Protein AF-A0A7R9AQH2-F1 (afdb_monomer_lite)

Secondary structure (DSSP, 8-state):
-----------SS--TTSPPHHHHHHHHH-HHHHHHHHSHHHHHHHHHHHT-SSHHHHHHHHTTSHHHHHHHHHHHHHHS-------

InterPro domains:
  IPR048371 Zinc finger HIT domain-containing protein 3, C-terminal domain [PF21373] (23-79)

Organism: Timema shepardi (NCBI:txid629360)

Radius of gyration: 15.65 Å; chains: 1; bounding box: 46×32×41 Å

Foldseek 3Di:
DDPPPPDPDDDPDDDPPDQDPVLVVVCVVDPQLVVLVVDVVLVVLVVCLVPPPDNPVSVVVLCVPVSNVSNVVSSCVRRPDPPPDDD

pLDDT: mean 82.19, std 15.37, range [40.12, 93.88]

Structure (mmCIF, N/CA/C/O backbone):
data_AF-A0A7R9AQH2-F1
#
_entry.id   AF-A0A7R9AQH2-F1
#
loop_
_atom_site.group_PDB
_atom_site.id
_atom_site.type_symbol
_atom_site.label_atom_id
_atom_site.label_alt_id
_atom_site.label_comp_id
_atom_site.label_asym_id
_atom_site.label_entity_id
_atom_site.label_seq_id
_atom_site.pdbx_PDB_ins_code
_atom_site.Cartn_x
_atom_site.Cartn_y
_atom_site.Cartn_z
_atom_site.occupancy
_atom_site.B_iso_or_equiv
_atom_site.auth_seq_id
_atom_site.auth_comp_id
_atom_site.auth_asym_id
_atom_site.auth_atom_id
_atom_site.pdbx_PDB_model_num
ATOM 1 N N . MET A 1 1 ? -34.574 5.219 -21.552 1.00 42.88 1 MET A N 1
ATOM 2 C CA . MET A 1 1 ? -33.884 5.465 -20.270 1.00 42.88 1 MET A CA 1
ATOM 3 C C . MET A 1 1 ? -33.571 4.100 -19.689 1.00 42.88 1 MET A C 1
ATOM 5 O O . MET A 1 1 ? -34.443 3.492 -19.088 1.00 42.88 1 MET A O 1
ATOM 9 N N . GLY A 1 2 ? -32.411 3.547 -20.049 1.00 45.75 2 GLY A N 1
ATOM 10 C CA . GLY A 1 2 ? -31.960 2.258 -19.537 1.00 45.75 2 GLY A CA 1
ATOM 11 C C . GLY A 1 2 ? -31.379 2.482 -18.153 1.00 45.75 2 GLY A C 1
ATOM 12 O O . GLY A 1 2 ? -30.419 3.230 -18.004 1.00 45.75 2 GLY A O 1
ATOM 13 N N . SER A 1 3 ? -32.012 1.909 -17.142 1.00 48.97 3 SER A N 1
ATOM 14 C CA . SER A 1 3 ? -31.461 1.855 -15.797 1.00 48.97 3 SER A CA 1
ATOM 15 C C . SER A 1 3 ? -30.305 0.858 -15.826 1.00 48.97 3 SER A C 1
ATOM 17 O O . SER A 1 3 ? -30.513 -0.334 -15.618 1.00 48.97 3 SER A O 1
ATOM 19 N N . GLU A 1 4 ? -29.096 1.321 -16.142 1.00 48.59 4 GLU A N 1
ATOM 20 C CA . GLU A 1 4 ? -27.879 0.555 -15.884 1.00 48.59 4 GLU A CA 1
ATOM 21 C C . GLU A 1 4 ? -27.741 0.423 -14.367 1.00 48.59 4 GLU A C 1
ATOM 23 O O . GLU A 1 4 ? -27.232 1.295 -13.665 1.00 48.59 4 GLU A O 1
ATOM 28 N N . THR A 1 5 ? -28.282 -0.672 -13.835 1.00 51.56 5 THR A N 1
ATOM 29 C CA . THR A 1 5 ? -27.932 -1.165 -12.512 1.00 51.56 5 THR A CA 1
ATOM 30 C C . THR A 1 5 ? -26.450 -1.517 -12.568 1.00 51.56 5 THR A C 1
ATOM 32 O O . THR A 1 5 ? -26.083 -2.609 -12.995 1.00 51.56 5 THR A O 1
ATOM 35 N N . ILE A 1 6 ? -25.592 -0.563 -12.203 1.00 51.59 6 ILE A N 1
ATOM 36 C CA . ILE A 1 6 ? -24.167 -0.805 -11.991 1.00 51.59 6 ILE A CA 1
ATOM 37 C C . ILE A 1 6 ? -24.105 -1.794 -10.828 1.00 51.59 6 ILE A C 1
ATOM 39 O O . ILE A 1 6 ? -24.289 -1.416 -9.670 1.00 51.59 6 ILE A O 1
ATOM 43 N N . ALA A 1 7 ? -23.956 -3.083 -11.142 1.00 53.91 7 ALA A N 1
ATOM 44 C CA . ALA A 1 7 ? -23.671 -4.093 -10.139 1.00 53.91 7 ALA A CA 1
ATOM 45 C C . ALA A 1 7 ? -22.470 -3.599 -9.316 1.00 53.91 7 ALA A C 1
ATOM 47 O O . ALA A 1 7 ? -21.546 -3.020 -9.901 1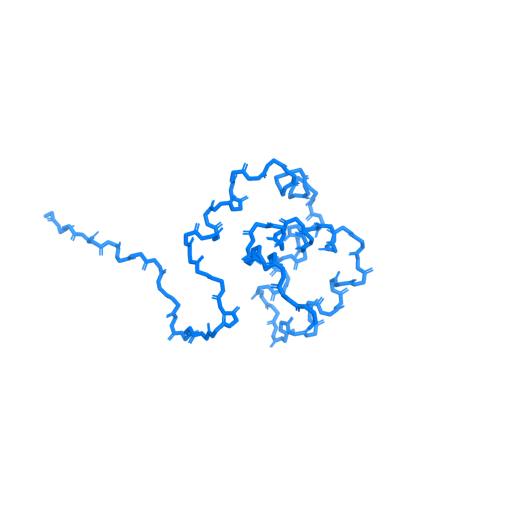.00 53.91 7 ALA A O 1
ATOM 48 N N . PRO A 1 8 ? -22.479 -3.760 -7.980 1.00 57.56 8 PRO A N 1
ATOM 49 C CA . PRO A 1 8 ? -21.331 -3.369 -7.176 1.00 57.56 8 PRO A CA 1
ATOM 50 C C . PRO A 1 8 ? -20.078 -4.016 -7.782 1.00 57.56 8 PRO A C 1
ATOM 52 O O . PRO A 1 8 ? -20.170 -5.162 -8.238 1.00 57.56 8 PRO A O 1
ATOM 55 N N . PRO A 1 9 ? -18.941 -3.297 -7.848 1.00 60.75 9 PRO A N 1
ATOM 56 C CA . PRO A 1 9 ? -17.722 -3.851 -8.419 1.00 60.75 9 PRO A CA 1
ATOM 57 C C . PRO A 1 9 ? -17.433 -5.155 -7.675 1.00 60.75 9 PRO A C 1
ATOM 59 O O . PRO A 1 9 ? -17.228 -5.147 -6.471 1.00 60.75 9 PRO A O 1
ATOM 62 N N . SER A 1 10 ? -17.538 -6.288 -8.357 1.00 67.69 10 SER A N 1
ATOM 63 C CA . SER A 1 10 ? -17.239 -7.603 -7.794 1.00 67.69 10 SER A CA 1
ATOM 64 C C . SER A 1 10 ? -15.891 -8.034 -8.339 1.00 67.69 10 SER A C 1
ATOM 66 O O . SER A 1 10 ? -15.546 -7.735 -9.487 1.00 67.69 10 SER A O 1
ATOM 68 N N . TYR A 1 11 ? -15.094 -8.689 -7.500 1.00 77.94 11 TYR A N 1
ATOM 69 C CA . TYR A 1 11 ? -13.830 -9.242 -7.954 1.00 77.94 11 TYR A CA 1
ATOM 70 C C . TYR A 1 11 ? -14.105 -10.315 -9.000 1.00 77.94 11 TYR A C 1
ATOM 72 O O . TYR A 1 11 ? -14.986 -11.154 -8.835 1.00 77.94 11 TYR A O 1
ATOM 80 N N . ARG A 1 12 ? -13.335 -10.299 -10.091 1.00 76.56 12 ARG A N 1
ATOM 81 C CA . ARG A 1 12 ? -13.425 -11.353 -11.110 1.00 76.56 12 ARG A CA 1
ATOM 82 C C . ARG A 1 12 ? -12.960 -12.707 -10.555 1.00 76.56 12 ARG A C 1
ATOM 84 O O . ARG A 1 12 ? -13.438 -13.737 -11.013 1.00 76.56 12 ARG A O 1
ATOM 91 N N . TYR A 1 13 ? -12.047 -12.682 -9.583 1.00 77.81 13 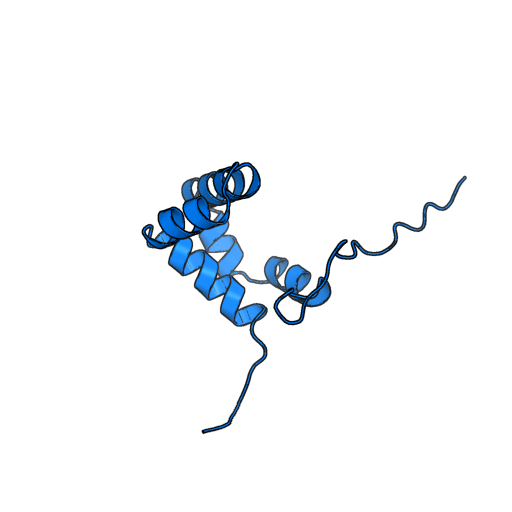TYR A N 1
ATOM 92 C CA . TYR A 1 13 ? -11.515 -13.848 -8.885 1.00 77.81 13 TYR A CA 1
ATOM 93 C C . TYR A 1 13 ? -11.319 -13.476 -7.411 1.00 77.81 13 TYR A C 1
ATOM 95 O O . TYR A 1 13 ? -10.333 -12.830 -7.071 1.00 77.81 13 TYR A O 1
ATOM 103 N N . GLU A 1 14 ? -12.289 -13.808 -6.561 1.00 80.12 14 GLU A N 1
ATOM 104 C CA . GLU A 1 14 ? -12.180 -13.625 -5.110 1.00 80.12 14 GLU A CA 1
ATOM 105 C C . GLU A 1 14 ? -11.558 -14.860 -4.445 1.00 80.12 14 GLU A C 1
ATOM 107 O O . GLU A 1 14 ? -11.847 -16.001 -4.808 1.00 80.12 14 GLU A O 1
ATOM 112 N N . THR A 1 15 ? -10.694 -14.619 -3.467 1.00 84.75 15 THR A N 1
ATOM 113 C CA . THR A 1 15 ? -10.092 -15.619 -2.576 1.00 84.75 15 THR A CA 1
ATOM 114 C C . THR A 1 15 ? -10.303 -15.199 -1.123 1.00 84.75 15 THR A C 1
ATOM 116 O O . THR A 1 15 ? -10.739 -14.080 -0.861 1.00 84.75 15 THR A O 1
ATOM 119 N N . GLU A 1 16 ? -9.970 -16.068 -0.166 1.00 80.50 16 GLU A N 1
ATOM 120 C CA . GLU A 1 16 ? -10.039 -15.745 1.269 1.00 80.50 16 GLU A CA 1
ATOM 121 C C . GLU A 1 16 ? -9.202 -14.504 1.640 1.00 80.50 16 GLU A C 1
ATOM 123 O O . GLU A 1 16 ? -9.619 -13.698 2.468 1.00 80.50 16 GLU A O 1
ATOM 128 N N . ASP A 1 17 ? -8.077 -14.291 0.951 1.00 82.12 17 ASP A N 1
ATOM 129 C CA . ASP A 1 17 ? -7.208 -13.118 1.118 1.00 82.12 17 ASP A CA 1
ATOM 130 C C . ASP A 1 17 ? -7.730 -11.846 0.424 1.00 82.12 17 ASP A C 1
ATOM 132 O O . ASP A 1 17 ? -7.146 -10.766 0.554 1.00 82.12 17 ASP A O 1
ATOM 136 N N . THR A 1 18 ? -8.809 -11.941 -0.356 1.00 86.56 18 THR A N 1
A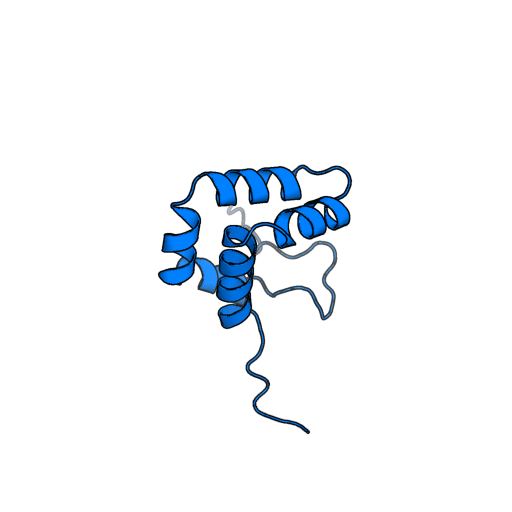TOM 137 C CA . THR A 1 18 ? -9.346 -10.791 -1.088 1.00 86.56 18 THR A CA 1
ATOM 138 C C . THR A 1 18 ? -10.158 -9.898 -0.153 1.00 86.56 18 THR A C 1
ATOM 140 O O . THR A 1 18 ? -11.195 -10.292 0.380 1.00 86.56 18 THR A O 1
ATOM 143 N N . VAL A 1 19 ? -9.720 -8.648 0.022 1.00 86.75 19 VAL A N 1
ATOM 144 C CA . VAL A 1 19 ? -10.429 -7.671 0.860 1.00 86.75 19 VAL A CA 1
ATOM 145 C C . VAL A 1 19 ? -11.804 -7.360 0.258 1.00 86.75 19 VAL A C 1
ATOM 147 O O . VAL A 1 19 ? -11.878 -6.934 -0.889 1.00 86.75 19 VAL A O 1
ATOM 150 N N . PRO A 1 20 ? -12.914 -7.490 1.001 1.00 85.94 20 PRO A N 1
ATOM 151 C CA . PRO A 1 20 ? -14.233 -7.197 0.461 1.00 85.94 20 PRO A CA 1
ATOM 152 C C . PRO A 1 20 ? -14.440 -5.692 0.226 1.00 85.94 20 PRO A C 1
ATOM 154 O O . PRO A 1 20 ? -14.016 -4.846 1.015 1.00 85.94 20 PRO A O 1
ATOM 157 N N . MET A 1 21 ? -15.196 -5.347 -0.819 1.00 83.94 21 MET A N 1
ATOM 158 C CA . MET A 1 21 ? -15.415 -3.957 -1.256 1.00 83.94 21 MET A CA 1
ATOM 159 C C . MET A 1 21 ? -15.987 -3.034 -0.177 1.00 83.94 21 MET A C 1
ATOM 161 O O . MET A 1 21 ? -15.680 -1.845 -0.155 1.00 83.94 21 MET A O 1
ATOM 165 N N . HIS A 1 22 ? -16.820 -3.557 0.728 1.00 83.94 22 HIS A N 1
ATOM 166 C CA . HIS A 1 22 ? -17.356 -2.753 1.826 1.00 83.94 22 HIS A CA 1
ATOM 167 C C . HIS A 1 22 ? -16.248 -2.286 2.780 1.00 83.94 22 HIS A C 1
ATOM 169 O O . HIS A 1 22 ? -16.313 -1.155 3.241 1.00 83.94 22 HIS A O 1
ATOM 175 N N . LYS A 1 23 ? -15.212 -3.106 3.020 1.00 85.12 23 LYS A N 1
ATOM 176 C CA . LYS A 1 23 ? -14.040 -2.708 3.812 1.00 85.12 23 LYS A CA 1
ATOM 177 C C . LYS A 1 23 ? -13.153 -1.736 3.050 1.00 85.12 23 LYS A C 1
ATOM 179 O O . LYS A 1 23 ? -12.657 -0.791 3.646 1.00 85.12 23 LYS A O 1
ATOM 184 N N . LEU A 1 24 ? -13.000 -1.919 1.737 1.00 87.12 24 LEU A N 1
ATOM 185 C CA . LEU A 1 24 ? -12.268 -0.949 0.920 1.00 87.12 24 LEU A CA 1
ATOM 186 C C . LEU A 1 24 ? -12.908 0.441 0.955 1.00 87.12 24 LEU A C 1
ATOM 188 O O . LEU A 1 24 ? -12.190 1.432 0.966 1.00 87.12 24 LEU A O 1
ATOM 192 N N . LYS A 1 25 ? -14.240 0.537 1.026 1.00 87.38 25 LYS A N 1
ATOM 193 C CA . LYS A 1 25 ? -14.910 1.837 1.180 1.00 87.38 25 LYS A CA 1
ATOM 194 C C . LYS A 1 25 ? -14.560 2.543 2.491 1.00 87.38 25 LYS A C 1
ATOM 196 O O . LYS A 1 25 ? -14.464 3.761 2.491 1.00 87.38 25 LYS A O 1
ATOM 201 N N . LEU A 1 26 ? -14.299 1.801 3.569 1.00 88.62 26 LEU A N 1
ATOM 202 C CA . LEU A 1 26 ? -13.891 2.386 4.853 1.00 88.62 26 LEU A CA 1
ATOM 203 C C . LEU A 1 26 ? -12.522 3.085 4.768 1.00 88.62 26 LEU A C 1
ATOM 205 O O . LEU A 1 26 ? -12.240 3.972 5.568 1.00 88.62 26 LEU A O 1
ATOM 209 N N . LEU A 1 27 ? -11.682 2.731 3.784 1.00 89.50 27 LEU A N 1
ATOM 210 C CA . LEU A 1 27 ? -10.399 3.404 3.542 1.00 89.50 27 LEU A CA 1
ATOM 211 C C . LEU A 1 27 ? -10.586 4.888 3.186 1.00 89.50 27 LEU A C 1
ATOM 213 O O . LEU A 1 27 ? -9.726 5.700 3.515 1.00 89.50 27 LEU A O 1
ATOM 217 N N . GLU A 1 28 ? -11.703 5.256 2.543 1.00 87.69 28 GLU A N 1
ATOM 218 C CA . GLU A 1 28 ? -12.026 6.650 2.191 1.00 87.69 28 GLU A CA 1
ATOM 219 C C . GLU A 1 28 ? -12.271 7.521 3.433 1.00 87.69 28 GLU A C 1
ATOM 221 O O . GLU A 1 28 ? -11.957 8.716 3.443 1.00 87.69 28 GLU A O 1
ATOM 226 N N . GLU A 1 29 ? -12.818 6.918 4.489 1.00 87.75 29 GLU A N 1
ATOM 227 C CA . GLU A 1 29 ? -13.169 7.603 5.732 1.00 87.75 29 GLU A CA 1
ATOM 228 C C . GLU A 1 29 ? -11.966 7.759 6.675 1.00 87.75 29 GLU A C 1
ATOM 230 O O . GLU A 1 29 ? -12.017 8.559 7.608 1.00 87.75 29 GLU A O 1
ATOM 235 N N . SER A 1 30 ? -10.860 7.049 6.424 1.00 90.44 30 SER A N 1
ATOM 236 C CA . SER A 1 30 ? -9.670 7.119 7.273 1.00 90.44 30 SER A CA 1
ATOM 237 C C . SER A 1 30 ? -8.865 8.394 7.041 1.00 90.44 30 SER A C 1
ATOM 239 O O . SER A 1 30 ? -8.240 8.602 5.997 1.00 90.44 30 SER A O 1
ATOM 241 N N . GLU A 1 31 ? -8.832 9.251 8.062 1.00 89.75 31 GLU A N 1
ATOM 242 C CA . GLU A 1 31 ? -8.026 10.472 8.051 1.00 89.75 31 GLU A CA 1
ATOM 243 C C . GLU A 1 31 ? -6.525 10.176 7.960 1.00 89.75 31 GLU A C 1
ATOM 245 O O . GLU A 1 31 ? -5.830 10.853 7.202 1.00 89.75 31 GLU A O 1
ATOM 250 N N . GLY A 1 32 ? -6.034 9.135 8.644 1.00 88.44 32 GLY A N 1
ATOM 251 C CA . GLY A 1 32 ? -4.623 8.737 8.583 1.00 88.44 32 GLY A CA 1
ATOM 252 C C . GLY A 1 32 ? -4.204 8.345 7.167 1.00 88.44 32 GLY A C 1
ATOM 253 O O . GLY A 1 32 ? -3.179 8.792 6.655 1.00 88.44 32 GLY A O 1
ATOM 254 N N . LEU A 1 33 ? -5.059 7.597 6.471 1.00 89.94 33 LEU A N 1
ATOM 255 C CA . LEU A 1 33 ? -4.805 7.171 5.096 1.00 89.94 33 LEU A CA 1
ATOM 256 C C . LEU A 1 33 ? -4.816 8.362 4.134 1.00 89.94 33 LEU A C 1
ATOM 258 O O . LEU A 1 33 ? -3.960 8.477 3.254 1.00 89.94 33 LEU A O 1
ATOM 262 N N . ARG A 1 34 ? -5.743 9.303 4.345 1.00 90.38 34 ARG A N 1
ATOM 263 C CA . ARG A 1 34 ? -5.801 10.564 3.593 1.00 90.38 34 ARG A CA 1
ATOM 264 C C . ARG A 1 34 ? -4.556 11.416 3.809 1.00 90.38 34 ARG A C 1
ATOM 266 O O . ARG A 1 34 ? -4.096 12.037 2.854 1.00 90.38 34 ARG A O 1
ATOM 273 N N . GLU A 1 35 ? -4.018 11.463 5.024 1.00 91.06 35 GLU A N 1
ATOM 274 C CA . GLU A 1 35 ? -2.775 12.176 5.334 1.00 91.06 35 GLU A CA 1
ATOM 275 C C . GLU A 1 35 ? -1.594 11.582 4.562 1.00 91.06 35 GLU A C 1
ATOM 277 O O . GLU A 1 35 ? -0.886 12.319 3.872 1.00 91.06 35 GLU A O 1
ATOM 282 N N . VAL A 1 36 ? -1.440 10.256 4.585 1.00 90.81 36 VAL A N 1
ATOM 283 C CA . VAL A 1 36 ? -0.376 9.559 3.847 1.00 90.81 36 VAL A CA 1
ATOM 284 C C . VAL A 1 36 ? -0.510 9.784 2.334 1.00 90.81 36 VAL A C 1
ATOM 286 O O . VAL A 1 36 ? 0.474 10.083 1.653 1.00 90.81 36 VAL A O 1
ATOM 289 N N . LEU A 1 37 ? -1.736 9.755 1.801 1.00 91.00 37 LEU A N 1
ATOM 290 C CA . LEU A 1 37 ? -2.018 9.988 0.378 1.00 91.00 37 LEU A CA 1
ATOM 291 C C . LEU A 1 37 ? -1.802 11.439 -0.086 1.00 91.00 37 LEU A C 1
ATOM 293 O O . LEU A 1 37 ? -1.696 11.676 -1.295 1.00 91.00 37 LEU A O 1
ATOM 297 N N . LYS A 1 38 ? -1.682 12.425 0.819 1.00 91.50 38 LYS A N 1
ATOM 298 C CA . LYS A 1 38 ? -1.243 13.783 0.430 1.00 91.50 38 LYS A CA 1
ATOM 299 C C . LYS A 1 38 ? 0.166 13.745 -0.163 1.00 91.50 38 LYS A C 1
ATOM 301 O O . LYS A 1 38 ? 0.486 14.549 -1.046 1.00 91.50 38 LYS A O 1
ATOM 306 N N . ASN A 1 39 ? 0.995 12.796 0.272 1.00 90.69 39 ASN A N 1
ATOM 307 C CA . ASN A 1 39 ? 2.338 12.621 -0.249 1.00 90.69 39 ASN A CA 1
ATOM 308 C C . ASN A 1 39 ? 2.289 12.137 -1.710 1.00 90.69 39 ASN A C 1
ATOM 310 O O . ASN A 1 39 ? 1.666 11.128 -2.042 1.00 90.69 39 ASN A O 1
ATOM 314 N N . ALA A 1 40 ? 2.922 12.884 -2.617 1.00 91.56 40 ALA A N 1
ATOM 315 C CA . ALA A 1 40 ? 2.939 12.534 -4.037 1.00 91.56 40 ALA A CA 1
ATOM 316 C C . ALA A 1 40 ? 3.687 11.220 -4.304 1.00 91.56 40 ALA A C 1
ATOM 318 O O . ALA A 1 40 ? 3.274 10.470 -5.182 1.00 91.56 40 ALA A O 1
ATOM 319 N N . ASN A 1 41 ? 4.715 10.909 -3.509 1.00 90.19 41 ASN A N 1
ATOM 320 C CA . ASN A 1 41 ? 5.541 9.719 -3.709 1.00 90.19 41 ASN A CA 1
ATOM 321 C C . ASN A 1 41 ? 4.736 8.430 -3.512 1.00 90.19 41 ASN A C 1
ATOM 323 O O . ASN A 1 41 ? 4.868 7.502 -4.297 1.00 90.19 41 ASN A O 1
ATOM 327 N N . VAL A 1 42 ? 3.856 8.384 -2.506 1.00 91.44 42 VAL A N 1
ATOM 328 C CA . VAL A 1 42 ? 2.983 7.218 -2.270 1.00 91.44 42 VAL A CA 1
ATOM 329 C C . VAL A 1 42 ? 2.043 7.008 -3.439 1.00 91.44 42 VAL A C 1
ATOM 331 O O . VAL A 1 42 ? 1.890 5.890 -3.911 1.00 91.44 42 VAL A O 1
ATOM 334 N N . ARG A 1 43 ? 1.432 8.085 -3.936 1.00 93.00 43 ARG A N 1
ATOM 335 C CA . ARG A 1 43 ? 0.526 8.005 -5.086 1.00 93.00 43 ARG A CA 1
ATOM 336 C C . ARG A 1 43 ? 1.252 7.501 -6.330 1.00 93.00 43 ARG A C 1
ATOM 338 O O . ARG A 1 43 ? 0.711 6.646 -7.019 1.00 93.00 43 ARG A O 1
ATOM 345 N N . ASP A 1 44 ? 2.466 7.982 -6.578 1.00 92.81 44 ASP A N 1
ATOM 346 C CA . ASP A 1 44 ? 3.290 7.517 -7.696 1.00 92.81 44 ASP A CA 1
ATOM 347 C C . ASP A 1 44 ? 3.667 6.036 -7.544 1.00 92.81 44 ASP A C 1
ATOM 349 O O . ASP A 1 44 ? 3.478 5.259 -8.474 1.00 92.81 44 ASP A O 1
ATOM 353 N N . MET A 1 45 ? 4.064 5.608 -6.339 1.00 92.94 45 MET A N 1
ATOM 354 C CA . MET A 1 45 ? 4.327 4.198 -6.031 1.00 92.94 45 MET A CA 1
ATOM 355 C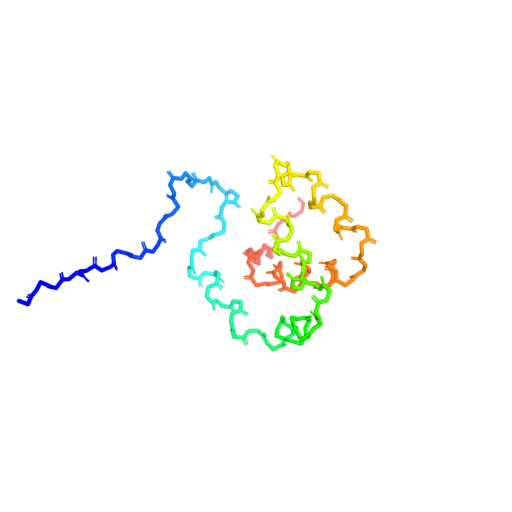 C . MET A 1 45 ? 3.101 3.312 -6.260 1.00 92.94 45 MET A C 1
ATOM 357 O O . MET A 1 45 ? 3.222 2.253 -6.870 1.00 92.94 45 MET A O 1
ATOM 361 N N . LEU A 1 46 ? 1.916 3.737 -5.812 1.00 92.25 46 LEU A N 1
ATOM 362 C CA . LEU A 1 46 ? 0.674 2.985 -6.010 1.00 92.25 46 LEU A CA 1
ATOM 363 C C . LEU A 1 46 ? 0.327 2.852 -7.494 1.00 92.25 46 LEU A C 1
ATOM 365 O O . LEU A 1 46 ? -0.007 1.759 -7.945 1.00 92.25 46 LEU A O 1
ATOM 369 N N . VAL A 1 47 ? 0.462 3.936 -8.260 1.00 93.38 47 VAL A N 1
ATOM 370 C CA . VAL A 1 47 ? 0.263 3.916 -9.716 1.00 93.38 47 VAL A CA 1
ATOM 371 C C . VAL A 1 47 ? 1.300 3.017 -10.391 1.00 93.38 47 VAL A C 1
ATOM 373 O O . VAL A 1 47 ? 0.951 2.246 -11.283 1.00 93.38 47 VAL A O 1
ATOM 376 N N . ALA A 1 48 ? 2.558 3.068 -9.955 1.00 92.62 48 ALA A N 1
ATOM 377 C CA . ALA A 1 48 ? 3.622 2.227 -10.485 1.00 92.62 48 ALA A CA 1
ATOM 378 C C . ALA A 1 48 ? 3.371 0.740 -10.205 1.00 92.62 48 ALA A C 1
ATOM 380 O O . ALA A 1 48 ? 3.588 -0.071 -11.098 1.00 92.62 48 ALA A O 1
ATOM 381 N N . ILE A 1 49 ? 2.886 0.384 -9.010 1.00 93.62 49 ILE A N 1
ATOM 382 C CA . ILE A 1 49 ? 2.511 -0.991 -8.645 1.00 93.62 49 ILE A CA 1
ATOM 383 C C . ILE A 1 49 ? 1.328 -1.475 -9.488 1.00 93.62 49 ILE A C 1
ATOM 385 O O . ILE A 1 49 ? 1.390 -2.575 -10.032 1.00 93.62 49 ILE A O 1
ATOM 389 N N . ASP A 1 50 ? 0.279 -0.660 -9.620 1.00 92.00 50 ASP A N 1
ATOM 390 C CA . ASP A 1 50 ? -0.928 -0.993 -10.391 1.00 92.00 50 ASP A CA 1
ATOM 391 C C . ASP A 1 50 ? -0.620 -1.225 -11.880 1.00 92.00 50 ASP A C 1
ATOM 393 O O . ASP A 1 50 ? -1.157 -2.139 -12.504 1.00 92.00 50 ASP A O 1
ATOM 397 N N . ASN A 1 51 ? 0.318 -0.452 -12.435 1.00 93.12 51 ASN A N 1
ATOM 398 C CA . ASN A 1 51 ? 0.750 -0.570 -13.829 1.00 93.12 51 ASN A CA 1
ATOM 399 C C . ASN A 1 51 ? 1.968 -1.495 -14.019 1.00 93.12 51 ASN A C 1
ATOM 401 O O . ASN A 1 51 ? 2.456 -1.644 -15.145 1.00 93.12 51 ASN A O 1
ATOM 405 N N . ALA A 1 52 ? 2.498 -2.098 -12.949 1.00 93.88 52 ALA A N 1
ATOM 406 C CA . ALA A 1 52 ? 3.704 -2.906 -13.034 1.00 93.88 52 ALA A CA 1
ATOM 407 C C . ALA A 1 52 ? 3.439 -4.217 -13.791 1.00 93.88 52 ALA A C 1
ATOM 409 O O . ALA A 1 52 ? 2.446 -4.898 -13.533 1.00 93.88 52 ALA A O 1
ATOM 410 N N . PRO A 1 53 ? 4.374 -4.655 -14.655 1.00 91.81 53 PRO A N 1
ATOM 411 C CA . PRO A 1 53 ? 4.295 -5.979 -15.266 1.00 91.81 53 PRO A CA 1
ATOM 412 C C . PRO A 1 53 ? 4.435 -7.104 -14.229 1.00 91.81 53 PRO A C 1
ATOM 414 O O . PRO A 1 53 ? 3.945 -8.206 -14.454 1.00 91.81 53 PRO A O 1
ATOM 417 N N . ASP A 1 54 ? 5.102 -6.822 -13.103 1.00 93.06 54 ASP A N 1
ATOM 418 C CA . ASP A 1 54 ? 5.241 -7.726 -11.964 1.00 93.06 54 ASP A CA 1
ATOM 419 C C . ASP A 1 54 ? 4.891 -6.975 -10.662 1.00 93.06 54 ASP A C 1
ATOM 421 O O . ASP A 1 54 ? 5.764 -6.349 -10.044 1.00 93.06 54 ASP A O 1
ATOM 425 N N . PRO A 1 55 ? 3.607 -6.974 -10.253 1.00 88.50 55 PRO A N 1
ATOM 426 C CA . PRO A 1 55 ? 3.159 -6.235 -9.076 1.00 88.50 55 PRO A CA 1
ATOM 427 C C . PRO A 1 55 ? 3.765 -6.790 -7.783 1.00 88.50 55 PRO A C 1
ATOM 429 O O . PRO A 1 55 ? 4.006 -6.027 -6.854 1.00 88.50 55 PRO A O 1
ATOM 432 N N . GLY A 1 56 ? 4.093 -8.087 -7.725 1.00 89.81 56 GLY A N 1
ATOM 433 C CA . GLY A 1 56 ? 4.749 -8.691 -6.562 1.00 89.81 56 GLY A CA 1
ATOM 434 C C . GLY A 1 56 ? 6.123 -8.074 -6.288 1.00 89.81 56 GLY A C 1
ATOM 435 O O . GLY A 1 56 ? 6.410 -7.654 -5.164 1.00 89.81 56 GLY A O 1
ATOM 436 N N . LYS A 1 57 ? 6.959 -7.941 -7.323 1.00 93.56 57 LYS A N 1
ATOM 437 C CA . LYS A 1 57 ? 8.261 -7.274 -7.216 1.00 93.56 57 LYS A CA 1
ATOM 438 C C . LYS A 1 57 ? 8.126 -5.774 -6.953 1.00 93.56 57 LYS A C 1
ATOM 440 O O . LYS A 1 57 ? 8.919 -5.232 -6.184 1.00 93.56 57 LYS A O 1
ATOM 445 N N . ALA A 1 58 ? 7.148 -5.110 -7.571 1.00 93.56 58 ALA A N 1
ATOM 446 C CA . ALA A 1 58 ? 6.900 -3.686 -7.349 1.00 93.56 58 ALA A CA 1
ATOM 447 C C . ALA A 1 58 ? 6.483 -3.401 -5.898 1.00 93.56 58 ALA A C 1
ATOM 449 O O . ALA A 1 58 ? 7.049 -2.508 -5.270 1.00 93.56 58 ALA A O 1
ATOM 450 N N . ILE A 1 59 ? 5.579 -4.212 -5.335 1.00 92.88 59 ILE A N 1
ATOM 451 C CA . ILE A 1 59 ? 5.201 -4.145 -3.917 1.00 92.88 59 ILE A CA 1
ATOM 452 C C . ILE A 1 59 ? 6.423 -4.385 -3.035 1.00 92.88 59 ILE A C 1
ATOM 454 O O . ILE A 1 59 ? 6.654 -3.619 -2.108 1.00 92.88 59 ILE A O 1
ATOM 458 N N . HIS A 1 60 ? 7.244 -5.397 -3.332 1.00 93.00 60 HIS A N 1
ATOM 459 C CA . HIS A 1 60 ? 8.437 -5.680 -2.530 1.00 93.00 60 HIS A CA 1
ATOM 460 C C . HIS A 1 60 ? 9.424 -4.503 -2.507 1.00 93.00 60 HIS A C 1
ATOM 462 O O . HIS A 1 60 ? 9.987 -4.193 -1.462 1.00 93.00 60 HIS A O 1
ATOM 468 N N . ALA A 1 61 ? 9.616 -3.826 -3.643 1.00 92.19 61 ALA A N 1
ATOM 469 C CA . ALA A 1 61 ? 10.430 -2.615 -3.702 1.00 92.19 61 ALA A CA 1
ATOM 470 C C . ALA A 1 61 ? 9.791 -1.464 -2.910 1.00 92.19 61 ALA A C 1
ATOM 472 O O . ALA A 1 61 ? 10.486 -0.787 -2.159 1.00 92.19 61 ALA A O 1
ATOM 473 N N . ALA A 1 62 ? 8.475 -1.279 -3.026 1.00 91.38 62 ALA A N 1
ATOM 474 C CA . ALA A 1 62 ? 7.751 -0.255 -2.282 1.00 91.38 62 ALA A CA 1
ATOM 475 C C . ALA A 1 62 ? 7.792 -0.497 -0.764 1.00 91.38 62 ALA A C 1
ATOM 477 O O . ALA A 1 62 ? 7.910 0.453 -0.007 1.00 91.38 62 ALA A O 1
ATOM 478 N N . MET A 1 63 ? 7.808 -1.750 -0.298 1.00 91.75 63 MET A N 1
ATOM 479 C CA . MET A 1 63 ? 7.970 -2.080 1.127 1.00 91.75 63 MET A CA 1
ATOM 480 C C . MET A 1 63 ? 9.314 -1.638 1.729 1.00 91.75 63 MET A C 1
ATOM 482 O O . MET A 1 63 ? 9.442 -1.617 2.952 1.00 91.75 63 MET A O 1
ATOM 486 N N . LEU A 1 64 ? 10.314 -1.290 0.911 1.00 92.94 64 LEU A N 1
ATOM 487 C CA . LEU A 1 64 ? 11.567 -0.697 1.393 1.00 92.94 64 LEU A CA 1
ATOM 488 C C . LEU A 1 64 ? 11.413 0.793 1.724 1.00 92.94 64 LEU A C 1
ATOM 490 O O . LEU A 1 64 ? 12.212 1.335 2.488 1.00 92.94 64 LEU A O 1
ATOM 494 N N . GLU A 1 65 ? 10.386 1.444 1.177 1.00 93.00 65 GLU A N 1
ATOM 495 C CA . GLU A 1 65 ? 10.113 2.853 1.406 1.00 93.00 65 GLU A CA 1
ATOM 496 C C . GLU A 1 65 ? 9.252 3.025 2.668 1.00 93.00 65 GLU A C 1
ATOM 498 O O . GLU A 1 65 ? 8.133 2.505 2.734 1.00 93.00 65 GLU A O 1
ATOM 503 N N . PRO A 1 66 ? 9.707 3.804 3.667 1.00 91.44 66 PRO A N 1
ATOM 504 C CA . PRO A 1 66 ? 9.002 3.932 4.943 1.00 91.44 66 PRO A CA 1
ATOM 505 C C . PRO A 1 66 ? 7.583 4.484 4.772 1.00 91.44 66 PRO A C 1
ATOM 507 O O . PRO A 1 66 ? 6.655 4.035 5.435 1.00 91.44 66 PRO A O 1
ATOM 510 N N . ILE A 1 67 ? 7.390 5.398 3.821 1.00 89.94 67 ILE A N 1
ATOM 511 C CA . ILE A 1 67 ? 6.090 6.021 3.564 1.00 89.94 67 ILE A CA 1
ATOM 512 C C . ILE A 1 67 ? 5.062 5.033 2.982 1.00 89.94 67 ILE A C 1
ATOM 514 O O . ILE A 1 67 ? 3.863 5.157 3.229 1.00 89.94 67 ILE A O 1
ATOM 518 N N . PHE A 1 68 ? 5.512 4.031 2.220 1.00 92.88 68 PHE A N 1
ATOM 519 C CA . PHE A 1 68 ? 4.627 2.981 1.719 1.00 92.88 68 PHE A CA 1
ATOM 520 C C . PHE A 1 68 ? 4.273 1.987 2.828 1.00 92.88 68 PHE A C 1
ATOM 522 O O . PHE A 1 68 ? 3.145 1.503 2.878 1.00 92.88 68 PHE A O 1
ATOM 529 N N . VAL A 1 69 ? 5.203 1.718 3.750 1.00 91.94 69 VAL A N 1
ATOM 530 C CA . VAL A 1 69 ? 4.919 0.906 4.942 1.00 91.94 69 VAL A CA 1
ATOM 531 C C . VAL A 1 69 ? 3.865 1.583 5.819 1.00 91.94 69 VAL A C 1
ATOM 533 O O . VAL A 1 69 ? 2.923 0.914 6.232 1.00 91.94 69 VAL A O 1
ATOM 536 N N . GLU A 1 70 ? 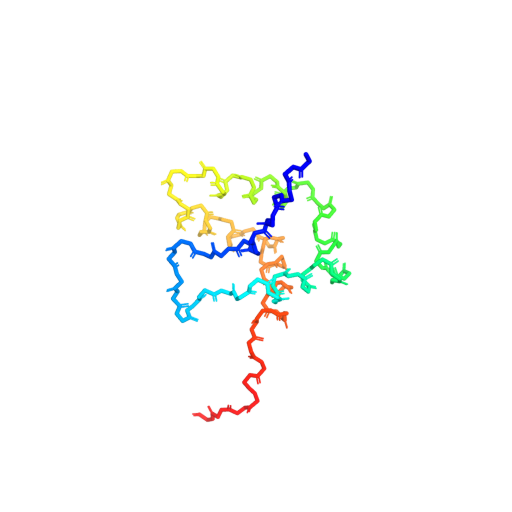3.955 2.899 6.036 1.00 91.81 70 GLU A N 1
ATOM 537 C CA . GLU A 1 70 ? 2.916 3.662 6.749 1.00 91.81 70 GLU A CA 1
ATOM 538 C C . GLU A 1 70 ? 1.555 3.593 6.038 1.00 91.81 70 GLU A C 1
ATOM 540 O O . GLU A 1 70 ? 0.526 3.384 6.680 1.00 91.81 70 GLU A O 1
ATOM 545 N N . PHE A 1 71 ? 1.540 3.702 4.705 1.00 92.38 71 PHE A N 1
ATOM 546 C CA . PHE A 1 71 ? 0.322 3.511 3.911 1.00 92.38 71 PHE A CA 1
ATOM 547 C C . PHE A 1 71 ? -0.280 2.112 4.110 1.00 92.38 71 PHE A C 1
ATOM 549 O O . PHE A 1 71 ? -1.487 1.978 4.330 1.00 92.38 71 PHE A O 1
ATOM 556 N N . ALA A 1 72 ? 0.552 1.072 4.023 1.00 91.94 72 ALA A N 1
ATOM 557 C CA . ALA A 1 72 ? 0.118 -0.310 4.161 1.00 91.94 72 ALA A CA 1
ATOM 558 C C . ALA A 1 72 ? -0.416 -0.581 5.572 1.00 91.94 72 ALA A C 1
ATOM 560 O O . ALA A 1 72 ? -1.480 -1.180 5.703 1.00 91.94 72 ALA A O 1
ATOM 561 N N . ASP A 1 73 ? 0.270 -0.098 6.607 1.00 91.62 73 ASP A N 1
ATOM 562 C CA . ASP A 1 73 ? -0.161 -0.198 8.003 1.00 91.62 73 ASP A CA 1
ATOM 563 C C . ASP A 1 73 ? -1.543 0.437 8.218 1.00 91.62 73 ASP A C 1
ATOM 565 O O . ASP A 1 73 ? -2.437 -0.184 8.797 1.00 91.62 73 ASP A O 1
ATOM 569 N N . GLU A 1 74 ? -1.768 1.632 7.671 1.00 91.19 74 GLU A N 1
ATOM 570 C CA . GLU A 1 74 ? -3.050 2.322 7.809 1.00 91.19 74 GLU A CA 1
ATOM 571 C C . GLU A 1 74 ? -4.184 1.617 7.049 1.00 91.19 74 GLU A C 1
ATOM 573 O O . GLU A 1 74 ? -5.298 1.499 7.560 1.00 91.19 74 GLU A O 1
ATOM 578 N N . CYS A 1 75 ? -3.900 1.049 5.872 1.00 90.50 75 CYS A N 1
ATOM 579 C CA . CYS A 1 75 ? -4.855 0.177 5.183 1.00 90.50 75 CYS A CA 1
ATOM 580 C C . CYS A 1 75 ? -5.177 -1.060 6.026 1.00 90.50 75 CYS A C 1
ATOM 582 O O . CYS A 1 75 ? -6.343 -1.418 6.202 1.00 90.50 75 CYS A O 1
ATOM 584 N N . LEU A 1 76 ? -4.140 -1.711 6.554 1.00 89.69 76 LEU A N 1
ATOM 585 C CA . LEU A 1 76 ? -4.227 -2.941 7.327 1.00 89.69 76 LEU A CA 1
ATOM 586 C C . LEU A 1 76 ? -5.063 -2.776 8.598 1.00 89.69 76 LEU A C 1
ATOM 588 O O . LEU A 1 76 ? -5.883 -3.650 8.867 1.00 89.69 76 LEU A O 1
ATOM 592 N N . LYS A 1 77 ? -4.955 -1.656 9.321 1.00 87.88 77 LYS A N 1
ATOM 593 C CA . LYS A 1 77 ? -5.809 -1.358 10.491 1.00 87.88 77 LYS A CA 1
ATOM 594 C C . LYS A 1 77 ? -7.310 -1.421 10.189 1.00 87.88 77 LYS A C 1
ATOM 596 O O . LYS A 1 77 ? -8.102 -1.717 11.079 1.00 87.88 77 LYS A O 1
ATOM 601 N N . ILE A 1 78 ? -7.697 -1.132 8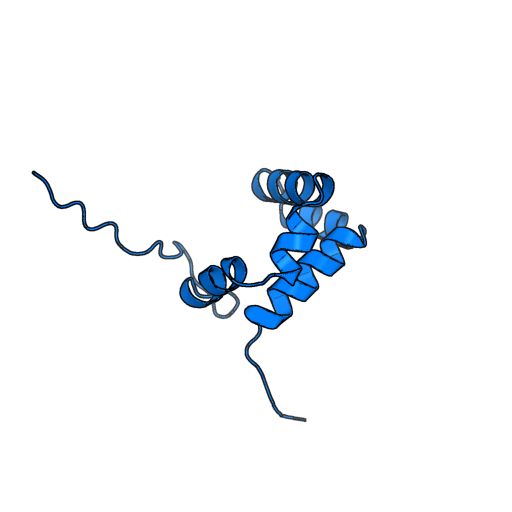.948 1.00 88.12 78 ILE A N 1
ATOM 602 C CA . ILE A 1 78 ? -9.096 -1.050 8.510 1.00 88.12 78 ILE A CA 1
ATOM 603 C C . ILE A 1 78 ? -9.545 -2.368 7.879 1.00 88.12 78 ILE A C 1
ATOM 605 O O . ILE A 1 78 ? -10.663 -2.834 8.115 1.00 88.12 78 ILE A O 1
ATOM 609 N N . VAL A 1 79 ? -8.691 -2.973 7.046 1.00 86.25 79 VAL A N 1
ATOM 610 C CA . VAL A 1 79 ? -9.062 -4.173 6.283 1.00 86.25 79 VAL A CA 1
ATOM 611 C C . VAL A 1 79 ? -8.875 -5.458 7.079 1.00 86.25 79 VAL A C 1
ATOM 613 O O . VAL A 1 79 ? -9.663 -6.399 6.893 1.00 86.25 79 VAL A O 1
ATOM 616 N N . GLN A 1 80 ? -7.881 -5.507 7.975 1.00 82.25 80 GLN A N 1
ATOM 617 C CA . GLN A 1 80 ? -7.649 -6.694 8.786 1.00 82.25 80 GLN A CA 1
ATOM 618 C C . GLN A 1 80 ? -8.868 -6.943 9.681 1.00 82.25 80 GLN A C 1
ATOM 620 O O . GLN A 1 80 ? -9.372 -6.026 10.332 1.00 82.25 80 GLN A O 1
ATOM 625 N N . PRO A 1 81 ? -9.401 -8.176 9.704 1.00 68.06 81 PRO A N 1
ATOM 626 C CA . PRO A 1 81 ? -10.374 -8.541 10.716 1.00 68.06 81 PRO A CA 1
ATOM 627 C C . PRO A 1 81 ? -9.700 -8.403 12.084 1.00 68.06 81 PRO A C 1
ATOM 629 O O . PRO A 1 81 ? -8.583 -8.877 12.274 1.00 68.06 81 PRO A O 1
ATOM 632 N N . THR A 1 82 ? -10.369 -7.759 13.038 1.00 58.56 82 THR A N 1
ATOM 633 C CA . THR A 1 82 ? -9.943 -7.743 14.439 1.00 58.56 82 THR A CA 1
ATOM 634 C C . THR A 1 82 ? -10.025 -9.168 14.984 1.00 58.56 82 THR A C 1
ATOM 636 O O . THR A 1 82 ? -11.009 -9.539 15.625 1.00 58.56 82 THR A O 1
ATOM 639 N N . VAL A 1 83 ? -9.025 -9.999 14.706 1.00 55.66 83 VAL A N 1
ATOM 640 C CA . VAL A 1 83 ? -8.829 -11.263 15.411 1.00 55.66 83 VAL A CA 1
ATOM 641 C C . VAL A 1 83 ? -8.355 -10.913 16.819 1.00 55.66 83 VAL A C 1
ATOM 643 O O . VAL A 1 83 ? -7.172 -10.844 17.134 1.00 55.66 83 VAL A O 1
ATOM 646 N N . SER A 1 84 ? -9.316 -10.567 17.675 1.00 49.59 84 SER A N 1
ATOM 647 C CA . SER A 1 84 ? -9.121 -10.647 19.116 1.00 49.59 84 SER A CA 1
ATOM 648 C C . SER A 1 84 ? -9.080 -12.133 19.473 1.00 49.59 84 SER A C 1
ATOM 650 O O . SER A 1 84 ? -10.127 -12.769 19.495 1.00 49.59 84 SER A O 1
ATOM 652 N N . GLY A 1 85 ? -7.884 -12.668 19.737 1.00 50.69 85 GLY A N 1
ATOM 653 C CA . GLY A 1 85 ? -7.660 -14.083 20.070 1.00 50.69 85 GLY A CA 1
ATOM 654 C C . GLY A 1 85 ? -7.654 -14.973 18.821 1.00 50.69 85 GLY A C 1
ATOM 655 O O . GLY A 1 85 ? -8.417 -14.744 17.897 1.00 50.69 85 GLY A O 1
ATOM 656 N N . GLU A 1 86 ? -6.798 -15.979 18.692 1.00 44.25 86 GLU A N 1
ATOM 657 C CA . GLU A 1 86 ? -6.325 -16.890 19.729 1.00 44.25 86 GLU A CA 1
ATOM 658 C C . GLU A 1 86 ? -4.854 -17.301 19.516 1.00 44.25 86 GLU A C 1
ATOM 660 O O . GLU A 1 86 ? -4.351 -17.317 18.397 1.00 44.25 86 GLU A O 1
ATOM 665 N N . HIS A 1 87 ? -4.231 -17.559 20.669 1.00 40.12 87 HIS A N 1
ATOM 666 C CA . HIS A 1 87 ? -2.986 -18.256 21.019 1.00 40.12 87 HIS A CA 1
ATOM 667 C C . HIS A 1 87 ? -2.155 -18.944 19.921 1.00 40.12 87 HIS A C 1
ATOM 669 O O . HIS A 1 87 ? -2.689 -19.839 19.231 1.00 40.12 87 HIS A O 1
#

Sequence (87 aa):
MGSETIAPPSYRYETEDTVPMHKLKLLEESEGLREVLKNANVRDMLVAIDNAPDPGKAIHAAMLEPIFVEFADECLKIVQPTVSGEH